Protein AF-E5TZU5-F1 (afdb_monomer)

Mean predicted aligned error: 11.72 Å

Secondary structure (DSSP, 8-state):
-------------------PPPPEEPPPSSTTSPPEEEEEETTEEEEEE---BTTBPEEEEETTEEPSS-SEEEEEEETTEEEEE-TTS-EEEESEEEEEE-

Solvent-accessible surface area (backbone atoms only — not comparable to full-atom values): 6158 Å² total; per-residue (Å²): 138,81,89,87,80,82,89,81,76,84,89,79,73,99,62,86,68,72,73,43,73,77,51,48,66,55,72,58,94,43,98,74,34,25,56,70,45,80,47,78,55,88,51,35,38,37,42,36,26,42,49,84,38,94,89,32,50,18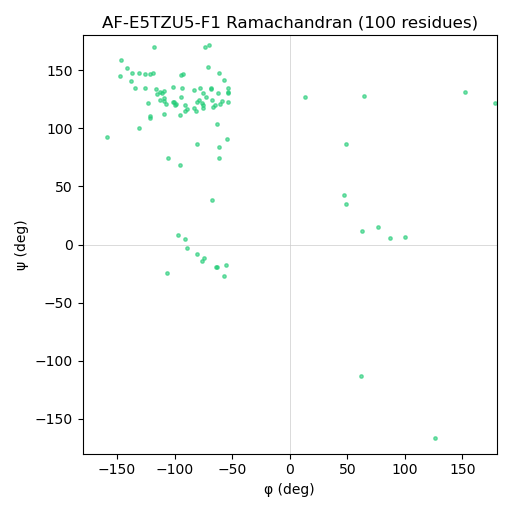,17,31,25,42,70,94,39,74,42,98,66,39,33,54,51,68,25,38,48,47,101,94,29,31,32,32,67,47,97,89,68,49,78,41,78,44,60,32,36,36,35,39,74,94

Structure (mmCIF, N/CA/C/O backbone):
data_AF-E5TZU5-F1
#
_entry.id   AF-E5TZU5-F1
#
loop_
_atom_site.group_PDB
_atom_site.id
_atom_site.type_symbol
_atom_site.label_atom_id
_atom_site.label_alt_id
_atom_site.label_comp_id
_atom_site.label_asym_id
_atom_site.label_entity_id
_atom_site.label_seq_id
_atom_site.pdbx_PDB_ins_code
_atom_site.Cartn_x
_atom_site.Cartn_y
_atom_site.Cartn_z
_atom_site.occupancy
_atom_site.B_iso_or_equiv
_atom_site.auth_seq_id
_atom_site.auth_comp_id
_atom_site.auth_asym_id
_atom_site.auth_atom_id
_atom_site.pdbx_PDB_model_num
ATOM 1 N N . MET A 1 1 ? 5.902 -38.551 33.417 1.00 53.12 1 MET A N 1
ATOM 2 C CA . MET A 1 1 ? 4.558 -38.148 32.971 1.00 53.12 1 MET A CA 1
ATOM 3 C C . MET A 1 1 ? 3.979 -37.419 34.159 1.00 53.12 1 MET A C 1
ATOM 5 O O . MET A 1 1 ? 3.799 -38.056 35.178 1.00 53.12 1 MET A O 1
ATOM 9 N N . GLU A 1 2 ? 3.880 -36.102 34.173 1.00 46.97 2 GLU A N 1
ATOM 10 C CA . GLU A 1 2 ? 3.521 -35.218 33.063 1.00 46.97 2 GLU A CA 1
ATOM 11 C C . GLU A 1 2 ? 4.437 -33.982 33.026 1.00 46.97 2 GLU A C 1
ATOM 13 O O . GLU A 1 2 ? 5.014 -33.564 34.028 1.00 46.97 2 GLU A O 1
ATOM 18 N N . GLU A 1 3 ? 4.664 -33.522 31.805 1.00 47.00 3 GLU A N 1
ATOM 19 C CA . GLU A 1 3 ? 5.600 -32.497 31.357 1.00 47.00 3 GLU A CA 1
ATOM 20 C C . GLU A 1 3 ? 5.351 -31.086 31.922 1.00 47.00 3 GLU A C 1
ATOM 22 O O . GLU A 1 3 ? 4.263 -30.526 31.824 1.00 47.00 3 GLU A O 1
ATOM 27 N N . PHE A 1 4 ? 6.414 -30.476 32.446 1.00 51.81 4 PHE A N 1
ATOM 28 C CA . PHE A 1 4 ? 6.518 -29.034 32.652 1.00 51.81 4 PHE A CA 1
ATOM 29 C C . PHE A 1 4 ? 7.540 -28.507 31.642 1.00 51.81 4 PHE A C 1
ATOM 31 O O . PHE A 1 4 ? 8.718 -28.839 31.763 1.00 51.81 4 PHE A O 1
ATOM 38 N N . ALA A 1 5 ? 7.113 -27.708 30.662 1.00 43.69 5 ALA A N 1
ATOM 39 C CA . ALA A 1 5 ? 8.011 -26.858 29.876 1.00 43.69 5 ALA A CA 1
ATOM 40 C C . ALA A 1 5 ? 7.241 -25.699 29.216 1.00 43.69 5 ALA A C 1
ATOM 42 O O . ALA A 1 5 ? 6.678 -25.824 28.135 1.00 43.69 5 ALA A O 1
ATOM 43 N N . GLU A 1 6 ? 7.213 -24.581 29.940 1.00 42.78 6 GLU A N 1
ATOM 44 C CA . GLU A 1 6 ? 7.443 -23.225 29.424 1.00 42.78 6 GLU A CA 1
ATOM 45 C C . GLU A 1 6 ? 6.681 -22.792 28.157 1.00 42.78 6 GLU A C 1
ATOM 47 O O . GLU A 1 6 ? 7.219 -22.759 27.053 1.00 42.78 6 GLU A O 1
ATOM 52 N N . ILE A 1 7 ? 5.459 -22.284 28.346 1.00 55.16 7 ILE A N 1
ATOM 53 C CA . ILE A 1 7 ? 4.873 -21.330 27.395 1.00 55.16 7 ILE A CA 1
ATOM 54 C C . ILE A 1 7 ? 5.472 -19.956 27.718 1.00 55.16 7 ILE A C 1
ATOM 56 O O . ILE A 1 7 ? 4.948 -19.192 28.528 1.00 55.16 7 ILE A O 1
ATOM 60 N N . GLY A 1 8 ? 6.630 -19.666 27.130 1.00 39.38 8 GLY A N 1
ATOM 61 C CA . GLY A 1 8 ? 7.179 -18.319 27.116 1.00 39.38 8 GLY A CA 1
ATOM 62 C C . GLY A 1 8 ? 6.304 -17.403 26.262 1.00 39.38 8 GLY A C 1
ATOM 63 O O . GLY A 1 8 ? 6.067 -17.708 25.102 1.00 39.38 8 GLY A O 1
ATOM 64 N N . HIS A 1 9 ? 5.825 -16.295 26.825 1.00 41.41 9 HIS A N 1
ATOM 65 C CA . HIS A 1 9 ? 6.260 -14.942 26.454 1.00 41.41 9 HIS A CA 1
ATOM 66 C C . HIS A 1 9 ? 5.476 -13.898 27.273 1.00 41.41 9 HIS A C 1
ATOM 68 O O . HIS A 1 9 ? 4.251 -13.877 27.266 1.00 41.41 9 HIS A O 1
ATOM 74 N N . PHE A 1 10 ? 6.232 -13.082 28.009 1.00 42.53 10 PHE A N 1
ATOM 75 C CA . PHE A 1 10 ? 5.997 -11.711 28.481 1.00 42.53 10 PHE A CA 1
ATOM 76 C C . PHE A 1 10 ? 4.582 -11.110 28.382 1.00 42.53 10 PHE A C 1
ATOM 78 O O . PHE A 1 10 ? 3.982 -11.009 27.319 1.00 42.53 10 PHE A O 1
ATOM 85 N N . GLY A 1 11 ? 4.095 -10.617 29.524 1.00 34.19 11 GLY A N 1
ATOM 86 C CA . GLY A 1 11 ? 2.793 -9.971 29.636 1.00 34.19 11 GLY A CA 1
ATOM 87 C C . GLY A 1 11 ? 2.727 -8.567 29.043 1.00 34.19 11 GLY A C 1
ATOM 88 O O . GLY A 1 11 ? 3.753 -7.952 28.767 1.00 34.19 11 GLY A O 1
ATOM 89 N N . SER A 1 12 ? 1.500 -8.053 28.944 1.00 40.78 12 SER A N 1
ATOM 90 C CA . SER A 1 12 ? 1.078 -6.672 29.245 1.00 40.78 12 SER A CA 1
ATOM 91 C C . SER A 1 12 ? -0.133 -6.293 28.400 1.00 40.78 12 SER A C 1
ATOM 93 O O . SER A 1 12 ? -0.109 -6.427 27.186 1.00 40.78 12 SER A O 1
ATOM 95 N N . ALA A 1 13 ? -1.135 -5.738 29.083 1.00 39.66 13 ALA A N 1
ATOM 96 C CA . ALA A 1 13 ? -2.274 -5.000 28.548 1.00 39.66 13 ALA A CA 1
ATOM 97 C C . ALA A 1 13 ? -3.260 -5.775 27.653 1.00 39.66 13 ALA A C 1
ATOM 99 O O . ALA A 1 13 ? -2.945 -6.313 26.600 1.00 39.66 13 ALA A O 1
ATOM 100 N N . ILE A 1 14 ? -4.536 -5.681 28.021 1.00 44.66 14 ILE A N 1
ATOM 101 C CA . ILE A 1 14 ? -5.640 -5.614 27.057 1.00 44.66 14 ILE A CA 1
ATOM 102 C C . ILE A 1 14 ? -5.445 -4.344 26.209 1.00 44.66 14 ILE A C 1
ATOM 104 O O . ILE A 1 14 ? -6.099 -3.326 26.401 1.00 44.66 14 ILE A O 1
ATOM 108 N N . SER A 1 15 ? -4.483 -4.385 25.296 1.00 41.09 15 SER A N 1
ATOM 109 C CA . SER A 1 15 ? -4.475 -3.582 24.087 1.00 41.09 15 SER A CA 1
ATOM 110 C C . SER A 1 15 ? -5.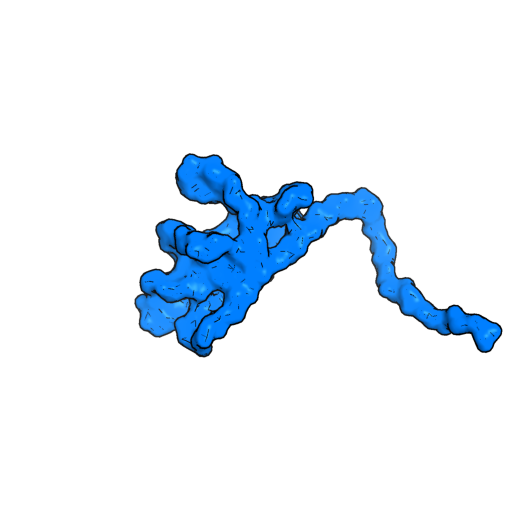067 -4.505 23.043 1.00 41.09 15 SER A C 1
ATOM 112 O O . SER A 1 15 ? -4.451 -5.510 22.706 1.00 41.09 15 SER A O 1
ATOM 114 N N . GLY A 1 16 ? -6.272 -4.220 22.552 1.00 38.38 16 GLY A N 1
ATOM 115 C CA . GLY A 1 16 ? -6.679 -4.790 21.276 1.00 38.38 16 GLY A CA 1
ATOM 116 C C . GLY A 1 16 ? -5.699 -4.262 20.237 1.00 38.38 16 GLY A C 1
ATOM 117 O O . GLY A 1 16 ? -5.947 -3.217 19.645 1.00 38.38 16 GLY A O 1
ATOM 118 N N . THR A 1 17 ? -4.539 -4.903 20.082 1.00 48.56 17 THR A N 1
ATOM 119 C CA . THR A 1 17 ? -3.694 -4.684 18.925 1.00 48.56 17 THR A CA 1
ATOM 120 C C . THR A 1 17 ? -4.568 -5.156 17.788 1.00 48.56 17 THR A C 1
ATOM 122 O O . THR A 1 17 ? -4.821 -6.352 17.637 1.00 48.56 17 THR A O 1
ATOM 125 N N . LEU A 1 18 ? -5.140 -4.205 17.055 1.00 50.75 18 LEU A N 1
ATOM 126 C CA . LEU A 1 18 ? -5.650 -4.454 15.724 1.00 50.75 18 LEU A CA 1
ATOM 127 C C . LEU A 1 18 ? -4.465 -5.061 14.964 1.00 50.75 18 LEU A C 1
ATOM 129 O O . LEU A 1 18 ? -3.563 -4.366 14.509 1.00 50.75 18 LEU A O 1
ATOM 133 N N . SER A 1 19 ? -4.381 -6.385 15.009 1.00 56.78 19 SER A N 1
ATOM 134 C CA . SER A 1 19 ? -3.243 -7.152 14.530 1.00 56.78 19 SER A CA 1
ATOM 135 C C . SER A 1 19 ? -3.622 -7.542 13.120 1.00 56.78 19 SER A C 1
ATOM 137 O O . SER A 1 19 ? -3.971 -8.690 12.858 1.00 56.78 19 SER A O 1
ATOM 139 N N . CYS A 1 20 ? -3.686 -6.550 12.229 1.00 66.81 20 CYS A N 1
ATOM 140 C CA . CYS A 1 20 ? -3.855 -6.851 10.820 1.00 66.81 20 CYS A CA 1
ATOM 141 C C . CYS A 1 20 ? -2.675 -7.717 10.409 1.00 66.81 20 CYS A C 1
ATOM 143 O O . CYS A 1 20 ? -1.521 -7.318 10.588 1.00 66.81 20 CYS A O 1
ATOM 145 N N . ALA A 1 21 ? -2.966 -8.901 9.874 1.00 71.94 21 ALA A N 1
ATOM 146 C CA . ALA A 1 21 ? -1.938 -9.735 9.280 1.00 71.94 21 ALA A CA 1
ATOM 147 C C . ALA A 1 21 ? -1.196 -8.901 8.231 1.00 7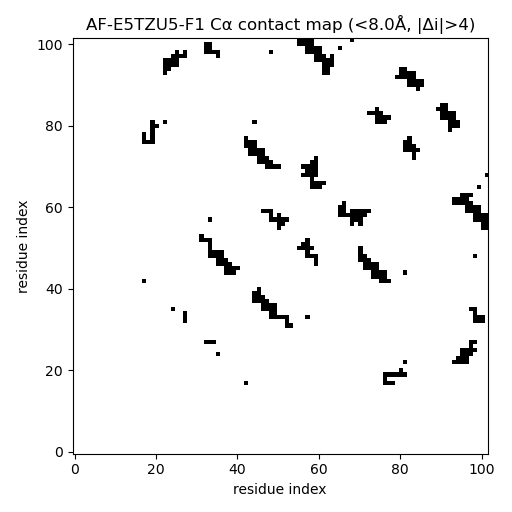1.94 21 ALA A C 1
ATOM 149 O O . ALA A 1 21 ? -1.827 -8.202 7.436 1.00 71.94 21 ALA A O 1
ATOM 150 N N . ASN A 1 22 ? 0.135 -8.915 8.267 1.00 68.81 22 ASN A N 1
ATOM 151 C CA . ASN A 1 22 ? 0.941 -8.237 7.260 1.00 68.81 22 ASN A CA 1
ATOM 152 C C . ASN A 1 22 ? 0.496 -8.719 5.868 1.00 68.81 22 ASN A C 1
ATOM 154 O O . ASN A 1 22 ? 0.290 -9.926 5.695 1.00 68.81 22 ASN A O 1
ATOM 158 N N . PRO A 1 23 ? 0.313 -7.812 4.891 1.00 72.62 23 PRO A N 1
ATOM 159 C CA . PRO A 1 23 ? -0.067 -8.224 3.552 1.00 72.62 23 PRO A CA 1
ATOM 160 C C . PRO A 1 23 ? 1.027 -9.123 2.987 1.00 72.62 23 PRO A C 1
ATOM 162 O O . PRO A 1 23 ? 2.212 -8.966 3.301 1.00 72.62 23 PRO A O 1
ATOM 165 N N . THR A 1 24 ? 0.628 -10.075 2.151 1.00 79.19 24 THR A N 1
ATOM 166 C CA . THR A 1 24 ? 1.607 -10.928 1.478 1.00 79.19 24 THR A CA 1
ATOM 167 C C . THR A 1 24 ? 2.408 -10.054 0.525 1.00 79.19 24 THR A C 1
ATOM 169 O O . THR A 1 24 ? 1.836 -9.456 -0.385 1.00 79.19 24 THR A O 1
ATOM 172 N N . VAL A 1 25 ? 3.716 -9.959 0.748 1.00 73.88 25 VAL A N 1
ATOM 173 C CA . VAL A 1 25 ? 4.628 -9.316 -0.198 1.00 73.88 25 VAL A CA 1
ATOM 174 C C . VAL A 1 25 ? 4.941 -10.339 -1.272 1.00 73.88 25 VAL A C 1
ATOM 176 O O . VAL A 1 25 ? 5.528 -11.383 -0.973 1.00 73.88 25 VAL A O 1
ATOM 179 N N . ALA A 1 26 ? 4.529 -10.072 -2.509 1.00 67.88 26 ALA A N 1
ATOM 180 C CA . ALA A 1 26 ? 4.991 -10.870 -3.631 1.00 67.88 26 ALA A CA 1
ATOM 181 C C . ALA A 1 26 ? 6.515 -10.729 -3.707 1.00 67.88 26 ALA A C 1
ATOM 183 O O . ALA A 1 26 ? 7.036 -9.615 -3.793 1.00 67.88 26 ALA A O 1
ATOM 184 N N . ALA A 1 27 ? 7.226 -11.854 -3.614 1.00 58.81 27 ALA A N 1
ATOM 185 C CA . ALA A 1 27 ? 8.671 -11.848 -3.768 1.00 58.81 27 ALA A CA 1
ATOM 186 C C . ALA A 1 27 ? 9.024 -11.244 -5.138 1.00 58.81 27 ALA A C 1
ATOM 188 O O . ALA A 1 27 ? 8.311 -11.517 -6.113 1.00 58.81 27 ALA A O 1
ATOM 189 N N . PRO A 1 28 ? 10.099 -10.442 -5.224 1.00 58.62 28 PRO A N 1
ATOM 190 C CA . PRO A 1 28 ? 10.550 -9.902 -6.495 1.00 58.62 28 PRO A CA 1
ATOM 191 C C . PRO A 1 28 ? 10.740 -11.059 -7.483 1.00 58.62 28 PRO A C 1
ATOM 193 O O . PRO A 1 28 ? 11.462 -12.016 -7.206 1.00 58.62 28 PRO A O 1
ATOM 196 N N . ALA A 1 29 ? 10.044 -11.009 -8.624 1.00 55.22 29 ALA A N 1
ATOM 197 C CA . ALA A 1 29 ? 10.094 -12.085 -9.617 1.00 55.22 29 ALA A CA 1
ATOM 198 C C . ALA A 1 29 ? 11.501 -12.259 -10.222 1.00 55.22 29 ALA A C 1
ATOM 200 O O . ALA A 1 29 ? 11.802 -13.309 -10.783 1.00 55.22 29 ALA A O 1
ATOM 201 N N . ASN A 1 30 ? 12.352 -11.235 -10.104 1.00 57.22 30 ASN A N 1
ATOM 202 C CA . ASN A 1 30 ? 13.743 -11.216 -10.537 1.00 57.22 30 ASN A CA 1
ATOM 203 C C . ASN A 1 30 ? 14.564 -10.343 -9.573 1.00 57.22 30 ASN A C 1
ATOM 205 O O . ASN A 1 30 ? 14.003 -9.443 -8.955 1.00 57.22 30 ASN A O 1
ATOM 209 N N . ASP A 1 31 ? 15.885 -10.541 -9.527 1.00 58.97 31 ASP A N 1
ATOM 210 C CA . ASP A 1 31 ? 16.848 -9.681 -8.798 1.00 58.97 31 ASP A CA 1
ATOM 211 C C . ASP A 1 31 ? 16.764 -8.196 -9.222 1.00 58.97 31 ASP A C 1
ATOM 213 O O . ASP A 1 31 ? 17.217 -7.309 -8.511 1.00 58.97 31 ASP A O 1
ATOM 217 N N . ASP A 1 32 ? 16.154 -7.931 -10.384 1.00 58.88 32 ASP A N 1
ATOM 218 C CA . ASP A 1 32 ? 15.963 -6.596 -10.957 1.00 58.88 32 ASP A CA 1
ATOM 219 C C . ASP A 1 32 ? 14.641 -5.914 -10.554 1.00 58.88 32 ASP A C 1
ATOM 221 O O . ASP A 1 32 ? 14.287 -4.858 -11.076 1.00 58.88 32 ASP A O 1
ATOM 225 N N . VAL A 1 33 ? 13.853 -6.534 -9.674 1.00 65.19 33 VAL A N 1
ATOM 226 C CA . VAL A 1 33 ? 12.583 -5.960 -9.222 1.00 65.19 33 VAL A CA 1
ATOM 227 C C . VAL A 1 33 ? 12.819 -5.163 -7.936 1.00 65.19 33 VAL A C 1
ATOM 229 O O . VAL A 1 33 ? 13.491 -5.661 -7.032 1.00 65.19 33 VAL A O 1
ATOM 232 N N . PRO A 1 34 ? 12.259 -3.946 -7.819 1.00 68.31 34 PRO A N 1
ATOM 233 C CA . PRO A 1 34 ? 12.399 -3.120 -6.625 1.00 68.31 34 PRO A CA 1
ATOM 234 C C . PRO A 1 34 ? 11.982 -3.852 -5.341 1.00 68.31 34 PRO A C 1
ATOM 236 O O . PRO A 1 34 ? 10.897 -4.426 -5.265 1.00 68.31 34 PRO A O 1
ATOM 239 N N . GLU A 1 35 ? 12.835 -3.820 -4.312 1.00 72.62 35 GLU A N 1
ATOM 240 C CA . GLU A 1 35 ? 12.532 -4.434 -3.015 1.00 72.62 35 GLU A CA 1
ATOM 241 C C . GLU A 1 35 ? 11.398 -3.684 -2.299 1.00 72.62 35 GLU A C 1
ATOM 243 O O . GLU A 1 35 ? 11.412 -2.453 -2.193 1.00 72.62 35 GLU A O 1
ATOM 248 N N . ALA A 1 36 ? 10.434 -4.432 -1.755 1.00 75.00 36 ALA A N 1
ATOM 249 C CA . ALA A 1 36 ? 9.347 -3.892 -0.945 1.00 75.00 36 ALA A CA 1
ATOM 250 C C . ALA A 1 36 ? 9.728 -3.892 0.541 1.00 75.00 36 ALA A C 1
ATOM 252 O O . ALA A 1 36 ? 9.949 -4.943 1.142 1.00 75.00 36 ALA A O 1
ATOM 253 N N . THR A 1 37 ? 9.742 -2.718 1.164 1.00 81.62 37 THR A N 1
ATOM 254 C CA . THR A 1 37 ? 9.949 -2.571 2.607 1.00 81.62 37 THR A CA 1
ATOM 255 C C . THR A 1 37 ? 8.618 -2.321 3.303 1.00 81.62 37 THR A C 1
ATOM 257 O O . THR A 1 37 ? 7.923 -1.352 3.000 1.00 81.62 37 THR A O 1
ATOM 260 N N . LEU A 1 38 ? 8.274 -3.177 4.267 1.00 81.62 38 LEU A N 1
ATOM 261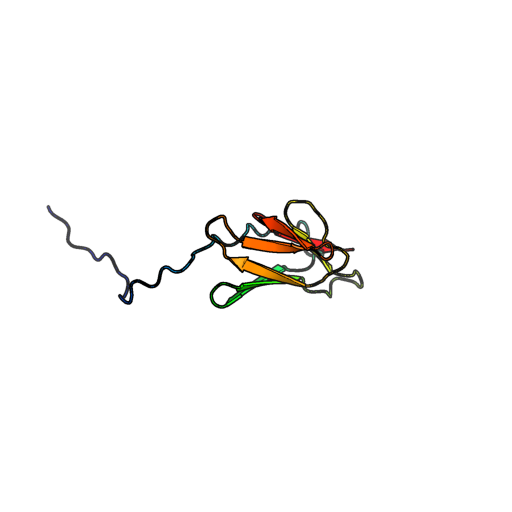 C CA . LEU A 1 38 ? 7.094 -3.031 5.117 1.00 81.62 38 LEU A CA 1
ATOM 262 C C . LEU A 1 3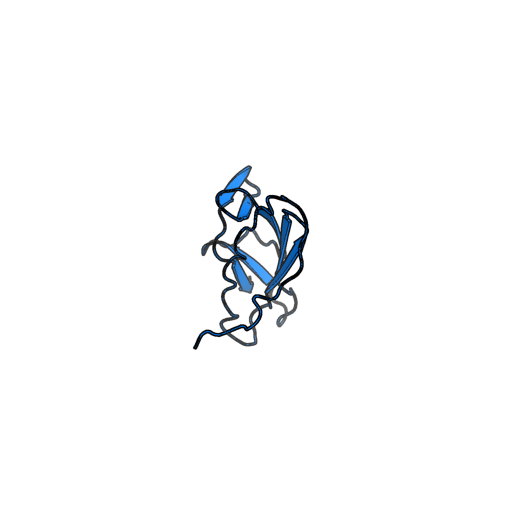8 ? 7.489 -2.417 6.464 1.00 81.62 38 LEU A C 1
ATOM 264 O O . LEU A 1 38 ? 8.274 -3.001 7.207 1.00 81.62 38 LEU A O 1
ATOM 268 N N . SER A 1 39 ? 6.913 -1.270 6.811 1.00 84.00 39 SER A N 1
ATOM 269 C CA . SER A 1 39 ? 7.097 -0.616 8.111 1.00 84.00 39 SER A CA 1
ATOM 270 C C . SER A 1 39 ? 5.756 -0.443 8.812 1.00 84.00 39 SER A C 1
ATOM 272 O O . SER A 1 39 ? 4.931 0.362 8.392 1.00 84.00 39 SER A O 1
ATOM 274 N N . VAL A 1 40 ? 5.531 -1.190 9.893 1.00 82.50 40 VAL A N 1
ATOM 275 C CA . VAL A 1 40 ? 4.315 -1.075 10.713 1.00 82.50 40 VAL A CA 1
ATOM 276 C C . VAL A 1 40 ? 4.573 -0.135 11.886 1.00 82.50 40 VAL A C 1
ATOM 278 O O . VAL A 1 40 ? 5.510 -0.334 12.655 1.00 82.50 40 VAL A O 1
ATOM 281 N N . SER A 1 41 ? 3.712 0.867 12.046 1.00 82.94 41 SER A N 1
ATOM 282 C CA . SER A 1 41 ? 3.707 1.801 13.169 1.00 82.94 41 SER A CA 1
ATOM 283 C C . SER A 1 41 ? 2.290 1.921 13.733 1.00 82.94 41 SER A C 1
ATOM 285 O O . SER A 1 41 ? 1.424 2.596 13.171 1.00 82.94 41 SER A O 1
ATOM 287 N N . GLY A 1 42 ? 2.027 1.219 14.839 1.00 81.38 42 GLY A N 1
ATOM 288 C CA . GLY A 1 42 ? 0.701 1.163 15.457 1.00 81.38 42 GLY A CA 1
ATOM 289 C C . GLY A 1 42 ? -0.340 0.550 14.517 1.00 81.38 42 GLY A C 1
ATOM 290 O O . GLY A 1 42 ? -0.258 -0.628 14.187 1.00 81.38 42 GLY A O 1
ATOM 291 N N . THR A 1 43 ? -1.311 1.354 14.081 1.00 83.81 43 THR A N 1
ATOM 292 C CA . THR A 1 43 ? -2.350 0.961 13.113 1.00 83.81 43 THR A CA 1
ATOM 293 C C . THR A 1 43 ? -2.026 1.385 11.683 1.00 83.81 43 THR A C 1
ATOM 295 O O . THR A 1 43 ? -2.886 1.284 10.821 1.00 83.81 43 THR A O 1
ATOM 298 N N . THR A 1 44 ? -0.824 1.887 11.401 1.00 84.94 44 THR A N 1
ATOM 299 C CA . THR A 1 44 ? -0.427 2.310 10.051 1.00 84.94 44 THR A CA 1
ATOM 300 C C . THR A 1 44 ? 0.661 1.392 9.511 1.00 84.94 44 THR A C 1
ATOM 302 O O . THR A 1 44 ? 1.648 1.141 10.195 1.00 84.94 44 THR A O 1
ATOM 305 N N . LEU A 1 45 ? 0.497 0.904 8.285 1.00 85.06 45 LEU A N 1
ATOM 30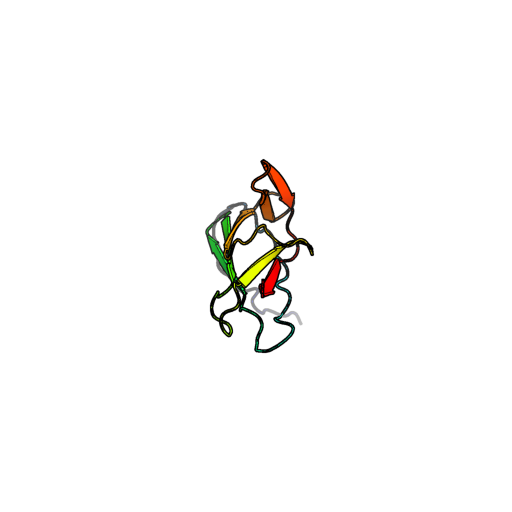6 C CA . LEU A 1 45 ? 1.517 0.187 7.529 1.00 85.06 45 LEU A CA 1
ATOM 307 C C . LEU A 1 45 ? 1.980 1.088 6.400 1.00 85.06 45 LEU A C 1
ATOM 309 O O . LEU A 1 45 ? 1.184 1.512 5.569 1.00 85.06 45 LEU A O 1
ATOM 313 N N . THR A 1 46 ? 3.274 1.341 6.354 1.00 86.75 46 THR A N 1
ATOM 314 C CA . THR A 1 46 ? 3.920 1.994 5.228 1.00 86.75 46 THR A CA 1
ATOM 315 C C . THR A 1 46 ? 4.588 0.921 4.387 1.00 86.75 46 THR A C 1
ATOM 317 O O . THR A 1 46 ? 5.412 0.158 4.893 1.00 86.75 46 THR A O 1
ATOM 320 N N . VAL A 1 47 ? 4.222 0.854 3.113 1.00 85.69 47 VAL A N 1
ATOM 321 C CA . VAL A 1 47 ? 4.874 0.005 2.118 1.00 85.69 47 VAL A CA 1
ATOM 322 C C . VAL A 1 47 ? 5.671 0.918 1.208 1.00 85.69 47 VAL A C 1
ATOM 324 O O . VAL A 1 47 ? 5.096 1.811 0.592 1.00 85.69 47 VAL A O 1
ATOM 327 N N . THR A 1 48 ? 6.979 0.705 1.131 1.00 85.44 48 THR A N 1
ATOM 328 C CA . THR A 1 48 ? 7.881 1.506 0.299 1.00 85.44 48 THR A CA 1
ATOM 329 C C . THR A 1 48 ? 8.613 0.586 -0.660 1.00 85.44 48 THR A C 1
ATOM 331 O O . THR A 1 48 ? 9.314 -0.322 -0.215 1.00 85.44 48 THR A O 1
ATOM 334 N N . CYS A 1 49 ? 8.477 0.826 -1.959 1.00 82.75 49 CYS A N 1
ATOM 335 C CA . CYS A 1 49 ? 9.314 0.199 -2.970 1.00 82.75 49 CYS A CA 1
ATOM 336 C C . CYS A 1 49 ? 10.625 0.979 -3.104 1.00 82.75 49 CYS A C 1
ATOM 338 O O . CYS A 1 49 ? 10.615 2.209 -3.204 1.00 82.75 49 CYS A O 1
ATOM 340 N N . GLN A 1 50 ? 11.762 0.283 -3.127 1.00 75.06 50 GLN A N 1
ATOM 341 C CA . GLN A 1 50 ? 13.032 0.912 -3.494 1.00 75.06 50 GLN A CA 1
ATOM 342 C C . GLN A 1 50 ? 12.970 1.367 -4.954 1.00 75.06 50 GLN A C 1
ATOM 344 O O . GLN A 1 50 ? 12.779 0.553 -5.842 1.00 75.06 50 GLN A O 1
ATOM 349 N N . ALA A 1 51 ? 13.129 2.663 -5.217 1.00 66.50 51 ALA A N 1
ATOM 350 C CA . ALA A 1 51 ? 12.993 3.227 -6.562 1.00 66.50 51 ALA A CA 1
ATOM 351 C C . ALA A 1 51 ? 14.174 2.928 -7.506 1.00 66.50 51 ALA A C 1
ATOM 353 O O . ALA A 1 51 ? 14.072 3.192 -8.698 1.00 66.50 51 ALA A O 1
ATOM 354 N N . GLU A 1 52 ? 15.296 2.414 -7.001 1.00 55.94 52 GLU A N 1
ATOM 355 C CA . GLU A 1 52 ? 16.553 2.355 -7.751 1.00 55.94 52 GLU A CA 1
ATOM 356 C C . GLU A 1 52 ? 16.871 0.940 -8.226 1.00 55.94 52 GLU A C 1
ATOM 358 O O . GLU A 1 52 ? 17.789 0.292 -7.733 1.00 55.94 52 GLU A O 1
ATOM 363 N N . VAL A 1 53 ? 16.144 0.484 -9.248 1.00 58.28 53 VAL A N 1
ATOM 364 C CA . VAL A 1 53 ? 16.637 -0.607 -10.092 1.00 58.28 53 VAL A CA 1
ATOM 365 C C . VAL A 1 53 ? 16.721 -0.118 -11.536 1.00 58.28 53 VAL A C 1
ATOM 367 O O . VAL A 1 53 ? 15.722 0.193 -12.179 1.00 58.28 53 VAL A O 1
ATOM 370 N N . GLN A 1 54 ? 17.956 0.061 -12.013 1.00 61.31 54 GLN A N 1
ATOM 371 C CA . GLN A 1 54 ? 18.314 0.354 -13.410 1.00 61.31 54 GLN A CA 1
ATOM 372 C C . GLN A 1 54 ? 17.543 1.494 -14.121 1.00 61.31 54 GLN A C 1
ATOM 374 O O . GLN A 1 54 ? 17.313 1.434 -15.327 1.00 61.31 54 GLN A O 1
ATOM 379 N N . GLY A 1 55 ? 17.173 2.568 -13.415 1.00 61.62 55 GLY A N 1
ATOM 380 C CA . GLY A 1 55 ? 16.520 3.733 -14.033 1.00 61.62 55 GLY A CA 1
ATOM 381 C C . GLY A 1 55 ? 15.038 3.538 -14.376 1.00 61.62 55 GLY A C 1
ATOM 382 O O . GLY A 1 55 ? 14.484 4.347 -15.119 1.00 61.62 55 GLY A O 1
ATOM 383 N N . GLN A 1 56 ? 14.399 2.497 -13.836 1.00 67.56 56 GLN A N 1
ATOM 384 C CA . GLN A 1 56 ? 12.947 2.317 -13.869 1.00 67.56 56 GLN A CA 1
ATOM 385 C C . GLN A 1 56 ? 12.316 2.909 -12.605 1.00 67.56 56 GLN A C 1
ATOM 387 O O . GLN A 1 56 ? 12.921 2.892 -11.535 1.00 67.56 56 GLN A O 1
ATOM 392 N N . THR A 1 57 ? 11.101 3.449 -12.716 1.00 73.06 57 THR A N 1
ATOM 393 C CA . THR A 1 57 ? 10.397 3.985 -11.542 1.00 73.06 57 THR A CA 1
ATOM 394 C C . THR A 1 57 ? 9.704 2.834 -10.833 1.00 73.06 57 THR A C 1
ATOM 396 O O . THR A 1 57 ? 8.832 2.199 -11.415 1.00 73.06 57 THR A O 1
ATOM 399 N N . ALA A 1 58 ? 10.067 2.542 -9.586 1.00 77.25 58 ALA A N 1
ATOM 400 C CA . ALA A 1 58 ? 9.337 1.540 -8.819 1.00 77.25 58 ALA A CA 1
ATOM 401 C C . ALA A 1 58 ? 7.928 2.035 -8.480 1.00 77.25 58 ALA A C 1
ATOM 403 O O . ALA A 1 58 ? 7.751 3.154 -8.003 1.00 77.25 58 ALA A O 1
ATOM 404 N N . VAL A 1 59 ? 6.932 1.186 -8.672 1.00 81.94 59 VAL A N 1
ATOM 405 C CA . VAL A 1 59 ? 5.538 1.480 -8.351 1.00 81.94 59 VAL A CA 1
ATOM 406 C C . VAL A 1 59 ? 4.987 0.397 -7.438 1.00 81.94 59 VAL A C 1
ATOM 408 O O . VAL A 1 59 ? 5.211 -0.796 -7.654 1.00 81.94 59 VAL A O 1
ATOM 411 N N . VAL A 1 60 ? 4.273 0.811 -6.392 1.00 82.62 60 VAL A N 1
ATOM 412 C CA . VAL A 1 60 ? 3.600 -0.129 -5.495 1.00 82.62 60 VAL A CA 1
ATOM 413 C C . VAL A 1 60 ? 2.345 -0.651 -6.188 1.00 82.62 60 VAL A C 1
ATOM 415 O O . VAL A 1 60 ? 1.450 0.116 -6.539 1.00 82.62 60 VAL A O 1
ATOM 418 N N . GLY A 1 61 ? 2.252 -1.962 -6.356 1.00 82.00 61 GLY A N 1
ATOM 419 C CA . GLY A 1 61 ? 1.024 -2.672 -6.675 1.00 82.00 61 GLY A CA 1
ATOM 420 C C . GLY A 1 61 ? 0.339 -3.195 -5.411 1.00 82.00 61 GLY A C 1
ATOM 421 O O . GLY A 1 61 ? 0.989 -3.586 -4.441 1.00 82.00 61 GLY A O 1
ATOM 422 N N . TYR A 1 62 ? -0.990 -3.210 -5.414 1.00 83.94 62 TYR A N 1
ATOM 423 C CA . TYR A 1 62 ? -1.819 -3.815 -4.377 1.00 83.94 62 TYR A CA 1
ATOM 424 C C . TYR A 1 62 ? -2.927 -4.655 -5.015 1.00 83.94 62 TYR A C 1
ATOM 426 O O . TYR A 1 62 ? -3.588 -4.206 -5.943 1.00 83.94 62 TYR A O 1
ATOM 434 N N . ASN A 1 63 ? -3.166 -5.872 -4.517 1.00 80.50 63 ASN A N 1
ATOM 435 C CA . ASN A 1 63 ? -4.200 -6.788 -5.032 1.00 80.50 63 ASN A CA 1
ATOM 436 C C . ASN A 1 63 ? -4.214 -6.937 -6.575 1.00 80.50 63 ASN A C 1
ATOM 438 O O . ASN A 1 63 ? -5.286 -6.915 -7.181 1.00 80.50 63 ASN A O 1
ATOM 442 N N . ALA A 1 64 ? -3.043 -7.058 -7.213 1.00 71.56 64 ALA A N 1
ATOM 443 C CA . ALA A 1 64 ? -2.877 -7.079 -8.674 1.00 71.56 64 ALA A CA 1
ATOM 444 C C . ALA A 1 64 ? -3.305 -5.791 -9.419 1.00 71.56 64 ALA A C 1
ATOM 446 O O . ALA A 1 64 ? -3.393 -5.783 -10.648 1.00 71.56 64 ALA A O 1
ATOM 447 N N . ALA A 1 65 ? -3.556 -4.692 -8.703 1.00 73.69 65 ALA A N 1
ATOM 448 C CA . ALA A 1 65 ? -3.723 -3.356 -9.258 1.00 73.69 65 ALA A CA 1
ATOM 449 C C . ALA A 1 65 ? -2.440 -2.544 -9.056 1.00 73.69 65 ALA A C 1
ATOM 451 O O . ALA A 1 65 ? -1.865 -2.524 -7.972 1.00 73.69 65 ALA A O 1
ATOM 452 N N . LEU A 1 66 ? -2.006 -1.836 -10.094 1.00 69.38 66 LEU A N 1
ATOM 453 C CA . LEU A 1 66 ? -0.929 -0.859 -9.983 1.00 69.38 66 LEU A CA 1
ATOM 454 C C . LEU A 1 66 ? -1.452 0.398 -9.293 1.00 69.38 66 LEU A C 1
ATOM 456 O O . LEU A 1 66 ? -2.480 0.942 -9.705 1.00 69.38 66 LEU A O 1
ATOM 460 N N . ASN A 1 67 ? -0.745 0.887 -8.273 1.00 69.94 67 ASN A N 1
ATOM 461 C CA . ASN A 1 67 ? -0.983 2.247 -7.820 1.00 69.94 67 ASN A CA 1
ATOM 462 C C . ASN A 1 67 ? -0.459 3.234 -8.870 1.00 69.94 67 ASN A C 1
ATOM 464 O O . ASN A 1 67 ? 0.459 2.915 -9.623 1.00 69.94 67 ASN A O 1
ATOM 468 N N . SER A 1 68 ? -1.049 4.426 -8.921 1.00 64.00 68 SER A N 1
ATOM 469 C CA . SER A 1 68 ? -0.908 5.438 -9.979 1.00 64.00 68 SER A CA 1
ATOM 470 C C . SER A 1 68 ? 0.482 6.100 -10.094 1.00 64.00 68 SER A C 1
ATOM 472 O O . SER A 1 68 ? 0.562 7.297 -10.351 1.00 64.00 68 SER A O 1
ATOM 474 N N . GLY A 1 69 ? 1.576 5.357 -9.909 1.00 67.44 69 GLY A N 1
ATOM 475 C CA . GLY A 1 69 ? 2.950 5.867 -9.937 1.00 67.44 69 GLY A CA 1
ATOM 476 C C . GLY A 1 69 ? 3.569 6.109 -8.560 1.00 67.44 69 GLY A C 1
ATOM 477 O O . GLY A 1 69 ? 4.666 6.650 -8.476 1.00 67.44 69 GLY A O 1
ATOM 478 N N . GLU A 1 70 ? 2.891 5.721 -7.479 1.00 78.25 70 GLU A N 1
ATOM 479 C CA . GLU A 1 70 ? 3.404 5.925 -6.125 1.00 78.25 70 GLU A CA 1
ATOM 480 C C . GLU A 1 70 ? 4.459 4.865 -5.778 1.00 78.25 70 GLU A C 1
ATOM 482 O O . GLU A 1 70 ? 4.189 3.661 -5.801 1.00 78.25 70 GLU A O 1
ATOM 487 N N . THR A 1 71 ? 5.651 5.319 -5.392 1.00 80.19 71 THR A N 1
ATOM 488 C CA . THR A 1 71 ? 6.746 4.474 -4.880 1.00 80.19 71 THR A CA 1
ATOM 489 C C . THR A 1 71 ? 6.504 4.019 -3.440 1.00 80.19 71 THR A C 1
ATOM 491 O O . THR A 1 71 ? 7.171 3.109 -2.951 1.00 80.19 71 THR A O 1
ATOM 494 N N . SER A 1 72 ? 5.553 4.638 -2.736 1.00 84.50 72 SER A N 1
ATOM 495 C CA . SER A 1 72 ? 5.193 4.277 -1.368 1.00 84.50 72 SER A CA 1
ATOM 496 C C . SER A 1 72 ? 3.715 4.511 -1.094 1.00 84.50 72 SER A C 1
ATOM 498 O O . SER A 1 72 ? 3.140 5.472 -1.595 1.00 84.50 72 SER A O 1
ATOM 500 N N . ILE A 1 73 ? 3.106 3.658 -0.273 1.00 85.00 73 ILE A N 1
ATOM 501 C CA . ILE A 1 73 ? 1.720 3.808 0.173 1.00 85.00 73 ILE A CA 1
ATOM 502 C C . ILE A 1 73 ? 1.618 3.655 1.682 1.00 85.00 73 ILE A C 1
ATOM 504 O O . ILE A 1 73 ? 2.351 2.8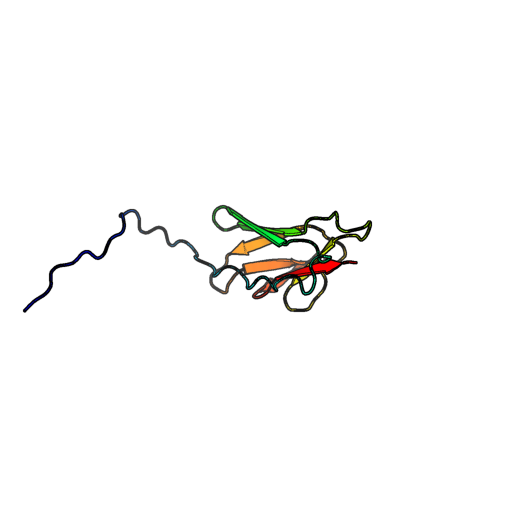80 2.300 1.00 85.00 73 ILE A O 1
ATOM 508 N N . GLN A 1 74 ? 0.669 4.375 2.273 1.00 87.62 74 GLN A N 1
ATOM 509 C CA . GLN A 1 74 ? 0.304 4.221 3.675 1.00 87.62 74 GLN A CA 1
ATOM 510 C C . GLN A 1 74 ? -1.082 3.606 3.778 1.00 87.62 74 GLN A C 1
ATOM 512 O O . GLN A 1 74 ? -2.032 4.064 3.150 1.00 87.62 74 GLN A O 1
ATOM 517 N N . MET A 1 75 ? -1.186 2.567 4.588 1.00 86.69 75 MET A N 1
ATOM 518 C CA . MET A 1 75 ? -2.394 1.787 4.796 1.00 86.69 75 MET A CA 1
ATOM 519 C C . MET A 1 75 ? -2.753 1.850 6.265 1.00 86.69 75 MET A C 1
ATOM 521 O O . MET A 1 75 ? -1.877 1.882 7.128 1.00 86.69 75 MET A O 1
ATOM 525 N N . THR A 1 76 ? -4.039 1.831 6.566 1.00 87.62 76 THR A N 1
ATOM 526 C CA . THR A 1 76 ? -4.522 1.808 7.941 1.00 87.62 76 THR A CA 1
ATOM 527 C C . THR A 1 76 ? -5.112 0.442 8.243 1.00 87.62 76 THR A C 1
ATOM 529 O O . THR A 1 76 ? -5.878 -0.108 7.459 1.00 87.62 76 THR A O 1
ATOM 532 N N . CYS A 1 77 ? -4.726 -0.129 9.373 1.00 84.38 77 CYS A N 1
ATOM 533 C CA . CYS A 1 77 ? -5.264 -1.373 9.876 1.00 84.38 77 CYS A CA 1
ATOM 534 C C . CYS A 1 77 ? -6.661 -1.125 10.445 1.00 84.38 77 CYS A C 1
ATOM 536 O O . CYS A 1 77 ? -6.825 -0.348 11.389 1.00 84.38 77 CYS A O 1
ATOM 538 N N . PHE A 1 78 ? -7.643 -1.813 9.873 1.00 82.31 78 PHE A N 1
ATOM 539 C CA . PHE A 1 78 ? -9.019 -1.898 10.346 1.00 82.31 78 PHE A CA 1
ATOM 540 C C . PHE A 1 78 ? -9.365 -3.353 10.693 1.00 82.31 78 PHE A C 1
ATOM 542 O O . PHE A 1 78 ? -8.590 -4.266 10.421 1.00 82.31 78 PHE A O 1
ATOM 549 N N . ALA A 1 79 ? -10.517 -3.589 11.331 1.00 74.19 79 ALA A N 1
ATOM 550 C CA . ALA A 1 79 ? -10.911 -4.928 11.789 1.00 74.19 79 ALA A CA 1
ATOM 551 C C . ALA A 1 79 ? -10.962 -5.970 10.648 1.00 74.19 79 ALA A C 1
ATOM 553 O O . ALA A 1 79 ? -10.723 -7.151 10.887 1.00 74.19 79 ALA A O 1
ATOM 554 N N . ASP A 1 80 ? -11.210 -5.512 9.418 1.00 71.75 80 ASP A N 1
ATOM 555 C CA . ASP A 1 80 ? -11.256 -6.314 8.192 1.00 71.75 80 ASP A CA 1
ATOM 556 C C . ASP A 1 80 ? -9.894 -6.463 7.475 1.00 71.75 80 ASP A C 1
ATOM 558 O O . ASP A 1 80 ? -9.808 -7.170 6.472 1.00 71.75 80 ASP A O 1
ATOM 562 N N . GLY A 1 81 ? -8.821 -5.820 7.961 1.00 81.94 81 GLY A N 1
ATOM 563 C CA . GLY A 1 81 ? -7.475 -5.875 7.375 1.00 81.94 81 GLY A CA 1
ATOM 564 C C . GLY A 1 81 ? -6.861 -4.504 7.069 1.00 81.94 81 GLY A C 1
ATOM 565 O O . GLY A 1 81 ? -7.330 -3.467 7.540 1.00 81.94 81 GLY A O 1
ATOM 566 N N . TRP A 1 82 ? -5.780 -4.490 6.283 1.00 86.56 82 TRP A N 1
ATOM 567 C CA . TRP A 1 82 ? -5.150 -3.247 5.826 1.00 86.56 82 TRP A CA 1
ATOM 568 C C . TRP A 1 82 ? -6.022 -2.572 4.776 1.00 86.56 82 TRP A C 1
ATOM 570 O O . TRP A 1 82 ? -6.371 -3.192 3.779 1.00 86.56 82 TRP A O 1
ATOM 580 N N . GLN A 1 83 ? -6.357 -1.303 4.973 1.00 87.44 83 GLN A N 1
ATOM 581 C CA . GLN A 1 83 ? -7.125 -0.513 4.020 1.00 87.44 83 GLN A CA 1
ATOM 582 C C . GLN A 1 83 ? -6.292 0.651 3.496 1.00 87.44 83 GLN A C 1
ATOM 584 O O . GLN A 1 83 ? -5.643 1.367 4.259 1.00 87.44 83 GLN A O 1
ATOM 589 N N . TYR A 1 84 ? -6.319 0.830 2.183 1.00 86.12 84 TYR A N 1
ATOM 590 C CA . TYR A 1 84 ? -5.696 1.937 1.479 1.00 86.12 84 TYR A CA 1
ATOM 591 C C . TYR A 1 84 ? -6.778 2.784 0.826 1.00 86.12 84 TYR A C 1
ATOM 593 O O . TYR A 1 84 ? -7.640 2.256 0.125 1.00 86.12 84 TYR A O 1
ATOM 601 N N . THR A 1 85 ? -6.726 4.092 1.047 1.00 85.38 85 THR A N 1
ATOM 602 C CA . THR A 1 85 ? -7.592 5.036 0.344 1.00 85.38 85 THR A CA 1
ATOM 603 C C . THR A 1 85 ? -6.869 5.499 -0.910 1.00 85.38 85 THR A C 1
ATOM 605 O O . THR A 1 85 ? -5.822 6.142 -0.817 1.00 85.38 85 THR A O 1
ATOM 608 N N . ASN A 1 86 ? -7.407 5.160 -2.079 1.00 80.00 86 ASN A N 1
ATOM 609 C CA . ASN A 1 86 ? -6.831 5.588 -3.349 1.00 80.00 86 ASN A CA 1
ATOM 610 C C . ASN A 1 86 ? -7.025 7.107 -3.563 1.00 80.00 86 ASN A C 1
ATOM 612 O O . ASN A 1 86 ? -7.774 7.776 -2.848 1.00 80.00 86 ASN A O 1
ATOM 616 N N . ALA A 1 87 ? -6.390 7.660 -4.600 1.00 73.62 87 ALA A N 1
ATOM 617 C CA . ALA A 1 87 ? -6.553 9.072 -4.962 1.00 73.62 87 ALA A CA 1
ATOM 618 C C . ALA A 1 87 ? -7.991 9.451 -5.382 1.00 73.62 87 ALA A C 1
ATOM 620 O O . ALA A 1 87 ? -8.346 10.627 -5.358 1.00 73.62 87 ALA A O 1
ATOM 621 N N . ALA A 1 88 ? -8.820 8.472 -5.757 1.00 80.50 88 ALA A N 1
ATOM 622 C CA . ALA A 1 88 ? -10.236 8.673 -6.059 1.00 80.50 88 ALA A CA 1
ATOM 623 C C . ALA A 1 88 ? -11.120 8.733 -4.793 1.00 80.50 88 ALA A C 1
ATOM 625 O O . ALA A 1 88 ? -12.286 9.113 -4.882 1.00 80.50 88 ALA A O 1
ATOM 626 N N . GLY A 1 89 ?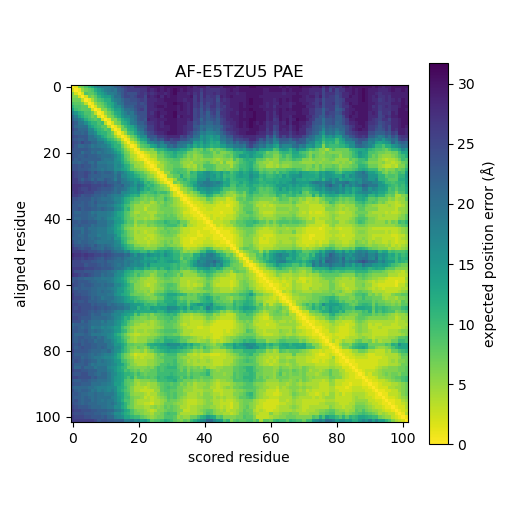 -10.564 8.429 -3.613 1.00 81.62 89 GLY A N 1
ATOM 627 C CA . GLY A 1 89 ? -11.282 8.381 -2.340 1.00 81.62 89 GLY A CA 1
ATOM 628 C C . GLY A 1 89 ? -11.933 7.029 -2.033 1.00 81.62 89 GLY A C 1
ATOM 629 O O . GLY A 1 89 ? -12.628 6.917 -1.023 1.00 81.62 89 GLY A O 1
ATOM 630 N N . ASP A 1 90 ? -11.712 6.003 -2.857 1.00 86.25 90 ASP A N 1
ATOM 631 C CA . ASP A 1 90 ? -12.171 4.643 -2.589 1.00 86.25 90 ASP A CA 1
ATOM 632 C C . ASP A 1 90 ? -11.262 3.959 -1.572 1.00 86.25 90 ASP A C 1
ATOM 634 O O . ASP A 1 90 ? -10.033 3.978 -1.683 1.00 86.25 90 ASP A O 1
ATOM 638 N N . VAL A 1 91 ? -11.888 3.296 -0.604 1.00 86.00 91 VAL A N 1
ATOM 639 C CA . VAL A 1 91 ? -11.197 2.471 0.384 1.00 86.00 91 VAL A CA 1
ATOM 640 C C . VAL A 1 91 ? -11.084 1.052 -0.156 1.00 86.00 91 VAL A C 1
ATOM 642 O O . VAL A 1 91 ? -12.087 0.369 -0.361 1.00 86.00 91 VAL A O 1
ATOM 645 N N . VAL A 1 92 ? -9.853 0.599 -0.365 1.00 84.19 92 VAL A N 1
ATOM 646 C CA . VAL A 1 92 ? -9.540 -0.735 -0.872 1.00 84.19 92 VAL A CA 1
ATOM 647 C C . VAL A 1 92 ? -8.854 -1.535 0.225 1.00 84.19 92 VAL A C 1
ATOM 649 O O . VAL A 1 92 ? -7.828 -1.121 0.762 1.00 84.19 92 VAL A O 1
ATOM 652 N N . THR A 1 93 ? -9.405 -2.700 0.560 1.00 86.19 93 THR A N 1
ATOM 653 C CA . THR A 1 93 ? -8.753 -3.636 1.482 1.00 86.19 93 THR A CA 1
ATOM 654 C C . THR A 1 93 ? -7.613 -4.332 0.761 1.00 86.19 93 THR A C 1
ATOM 656 O O . THR A 1 93 ? -7.852 -5.048 -0.206 1.00 86.19 93 THR A O 1
ATOM 659 N N . VAL A 1 94 ? -6.383 -4.148 1.223 1.00 83.25 94 VAL A N 1
ATOM 660 C CA . VAL A 1 94 ? -5.187 -4.729 0.625 1.00 83.25 94 VAL A CA 1
ATOM 661 C C . VAL A 1 94 ? -4.744 -5.964 1.385 1.00 83.25 94 VAL A C 1
ATOM 663 O O . VAL A 1 94 ? -4.415 -5.924 2.568 1.00 83.25 94 VAL A O 1
ATOM 666 N N . THR A 1 95 ? -4.712 -7.075 0.662 1.00 83.38 95 THR A N 1
ATOM 667 C CA . THR A 1 95 ? -4.293 -8.382 1.173 1.00 83.38 95 THR A CA 1
ATOM 668 C C . THR A 1 95 ? -2.920 -8.789 0.649 1.00 83.38 95 THR A C 1
ATOM 670 O O . THR A 1 95 ? -2.218 -9.574 1.288 1.00 83.38 95 THR A O 1
ATOM 673 N N . ALA A 1 96 ? -2.522 -8.242 -0.500 1.00 83.38 96 ALA A N 1
ATOM 674 C CA . ALA A 1 96 ? -1.233 -8.487 -1.125 1.00 83.38 96 ALA A CA 1
ATOM 675 C C . ALA A 1 96 ? -0.653 -7.187 -1.676 1.00 83.38 96 ALA A C 1
ATOM 677 O O . ALA A 1 96 ? -1.387 -6.368 -2.233 1.00 83.38 96 ALA A O 1
ATOM 678 N N . VAL A 1 97 ? 0.657 -7.029 -1.527 1.00 83.50 97 VAL A N 1
ATOM 6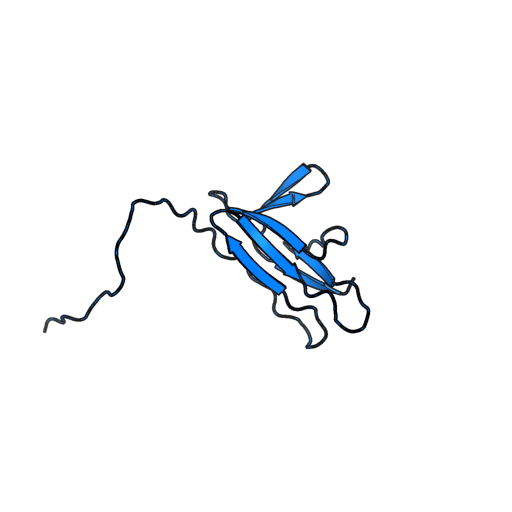79 C CA . VAL A 1 97 ? 1.419 -5.920 -2.096 1.00 83.50 97 VAL A CA 1
ATOM 680 C C . VAL A 1 97 ? 2.565 -6.462 -2.929 1.00 83.50 97 VAL A C 1
ATOM 682 O O . VAL A 1 97 ? 3.142 -7.507 -2.628 1.00 83.50 97 VAL A O 1
ATOM 685 N N . GLU A 1 98 ? 2.894 -5.740 -3.982 1.00 82.44 98 GLU A N 1
ATOM 686 C CA . GLU A 1 98 ? 3.979 -6.063 -4.894 1.00 82.44 98 GLU A CA 1
ATOM 687 C C . GLU A 1 98 ? 4.678 -4.772 -5.306 1.00 82.44 98 GLU A C 1
ATOM 689 O O . GLU A 1 98 ? 4.078 -3.701 -5.295 1.00 82.44 98 GLU A O 1
ATOM 694 N N . CYS A 1 99 ? 5.957 -4.859 -5.635 1.00 80.19 99 CYS A N 1
ATOM 695 C CA . CYS A 1 99 ? 6.685 -3.749 -6.225 1.00 80.19 99 CYS A CA 1
ATOM 696 C C . CYS A 1 99 ? 6.951 -4.103 -7.680 1.00 80.19 99 CYS A C 1
ATOM 698 O O . CYS A 1 99 ? 7.467 -5.176 -7.983 1.00 80.19 99 CYS A O 1
ATOM 700 N N . LEU A 1 100 ? 6.547 -3.216 -8.577 1.00 75.12 100 LEU A N 1
ATOM 701 C CA . LEU A 1 100 ? 6.652 -3.397 -10.017 1.00 75.12 100 LEU A CA 1
ATOM 702 C C . LEU A 1 100 ? 7.551 -2.293 -10.574 1.00 75.12 100 LEU A C 1
ATOM 704 O O . LEU A 1 100 ? 7.596 -1.189 -10.034 1.00 75.12 100 LEU A O 1
ATOM 708 N N . ALA A 1 101 ? 8.289 -2.594 -11.636 1.00 72.62 101 ALA A N 1
ATOM 709 C CA . ALA A 1 101 ? 8.979 -1.570 -12.407 1.00 72.62 101 ALA A CA 1
ATOM 710 C C . ALA A 1 101 ? 7.963 -0.927 -13.369 1.00 72.62 101 ALA A C 1
ATOM 712 O O . ALA A 1 101 ? 7.284 -1.644 -14.108 1.00 72.62 101 ALA A O 1
ATOM 713 N N . GLY A 1 102 ? 7.795 0.393 -13.274 1.00 60.88 102 GLY A N 1
ATOM 714 C CA . GLY A 1 102 ? 6.871 1.202 -14.076 1.00 60.88 102 GLY A CA 1
ATOM 715 C C . GLY A 1 102 ? 7.483 1.778 -15.343 1.00 60.88 102 GLY A C 1
ATOM 716 O O . GLY A 1 102 ? 8.731 1.835 -15.441 1.00 60.88 102 GLY A O 1
#

Organism: Caenorhabditis elegans (NCBI:txid6239)

Radius of gyration: 17.52 Å; Cα contacts (8 Å, |Δi|>4): 201; chains: 1; bounding box: 30×47×47 Å

pLDDT: mean 70.53, std 14.96, range [34.19, 87.62]

Foldseek 3Di:
DDDDDDPDDDDDDPPPQLCFPDAAEDDQPDPQFFDWDWDDDRQKIKIATDQDRPPFGKFKDFPNRTAPRDRMFMWGRDNQHTWGQHPVRDIDHGRYMYIGGD

Nearest PDB structures (foldseek):
  1jrh-assembly1_I  TM=3.524E-01  e=7.230E-01  Homo sapiens
  3s98-assembly1_A  TM=3.799E-01  e=1.378E+00  Homo sapiens
  6on7-assembly1_B  TM=4.266E-01  e=8.000E+00  Homo sapiens

Sequence (102 aa):
MEEFAEIGHFGSAISGTLSCANPTVAAPANDDVPEATLSVSGTTLTVTCQAEVQGQTAVVGYNAALNSGETSIQMTCFADGWQYTNAAGDVVTVTAVECLAG